Protein AF-A0A7X8R9J8-F1 (afdb_monomer_lite)

Secondary structure (DSSP, 8-state):
---------S---TT-S-GGGEEEEE-SSEEEEEETTT--EEEEETTB-S--TTS----S-SSPEEEEEE--GGG-S-GGGEEEEEEETTTTEEEEEE-EEETTTTEEEEEESS---EEEEE-TTHHHHHGGGS----S---

pLDDT: mean 71.29, std 21.5, range [26.44, 96.62]

Structure (mmCIF, N/CA/C/O backbone):
data_AF-A0A7X8R9J8-F1
#
_entry.id   AF-A0A7X8R9J8-F1
#
loop_
_atom_site.group_PDB
_atom_site.id
_atom_site.type_symbol
_atom_site.label_atom_id
_atom_site.label_alt_id
_atom_site.label_comp_id
_atom_site.label_asym_id
_atom_site.label_entity_id
_atom_site.label_seq_id
_atom_site.pdbx_PDB_ins_code
_atom_site.Cartn_x
_atom_site.Cartn_y
_atom_site.Cartn_z
_atom_site.occupancy
_atom_site.B_iso_or_equiv
_atom_site.auth_seq_id
_atom_site.auth_comp_id
_atom_site.auth_asym_id
_atom_site.auth_atom_id
_atom_site.pdbx_PDB_model_num
ATOM 1 N N . MET A 1 1 ? -37.013 4.119 28.299 1.00 35.84 1 MET A N 1
ATOM 2 C CA . MET A 1 1 ? -35.821 4.980 28.161 1.00 35.84 1 MET A CA 1
ATOM 3 C C . MET A 1 1 ? -35.415 4.900 26.697 1.00 35.84 1 MET A C 1
ATOM 5 O O . MET A 1 1 ? -35.158 3.801 26.227 1.00 35.84 1 MET A O 1
ATOM 9 N N . VAL A 1 2 ? -35.542 5.992 25.944 1.00 26.44 2 VAL A N 1
ATOM 10 C CA . VAL A 1 2 ? -35.329 6.004 24.486 1.00 26.44 2 VAL A CA 1
ATOM 11 C C . VAL A 1 2 ? -33.841 6.253 24.242 1.00 26.44 2 VAL A C 1
ATOM 13 O O . VAL A 1 2 ? -33.336 7.300 24.635 1.00 26.44 2 VAL A O 1
ATOM 16 N N . SER A 1 3 ? -33.130 5.276 23.677 1.00 27.81 3 SER A N 1
ATOM 17 C CA . SER A 1 3 ? -31.721 5.432 23.301 1.00 27.81 3 SER A CA 1
ATOM 18 C C . SER A 1 3 ? -31.655 6.115 21.937 1.00 27.81 3 SER A C 1
ATOM 20 O O . SER A 1 3 ? -32.222 5.622 20.962 1.00 27.81 3 SER A O 1
ATOM 22 N N . ALA A 1 4 ? -31.023 7.285 21.889 1.00 29.28 4 ALA A N 1
ATOM 23 C CA . ALA A 1 4 ? -30.776 8.004 20.652 1.00 29.28 4 ALA A CA 1
ATOM 24 C C . ALA A 1 4 ? -29.620 7.330 19.902 1.00 29.28 4 ALA A C 1
ATOM 26 O O . ALA A 1 4 ? -28.501 7.255 20.407 1.00 29.28 4 ALA A O 1
ATOM 27 N N . ILE A 1 5 ? -29.892 6.853 18.689 1.00 31.31 5 ILE A N 1
ATOM 28 C CA . ILE A 1 5 ? -28.859 6.426 17.746 1.00 31.31 5 ILE A CA 1
ATOM 29 C C . ILE A 1 5 ? -28.270 7.709 17.159 1.00 31.31 5 ILE A C 1
ATOM 31 O O . ILE A 1 5 ? -28.945 8.399 16.400 1.00 31.31 5 ILE A O 1
ATOM 35 N N . ILE A 1 6 ? -27.039 8.056 17.532 1.00 34.75 6 ILE A N 1
ATOM 36 C CA . ILE A 1 6 ? -26.303 9.151 16.892 1.00 34.75 6 ILE A CA 1
ATOM 37 C C . ILE A 1 6 ? -25.713 8.589 15.589 1.00 34.75 6 ILE A C 1
ATOM 39 O O . ILE A 1 6 ? -24.869 7.690 15.657 1.00 34.75 6 ILE A O 1
ATOM 43 N N . PRO A 1 7 ? -26.131 9.059 14.400 1.00 36.94 7 PRO A N 1
ATOM 44 C CA . PRO A 1 7 ? -25.533 8.613 13.157 1.00 36.94 7 PRO A CA 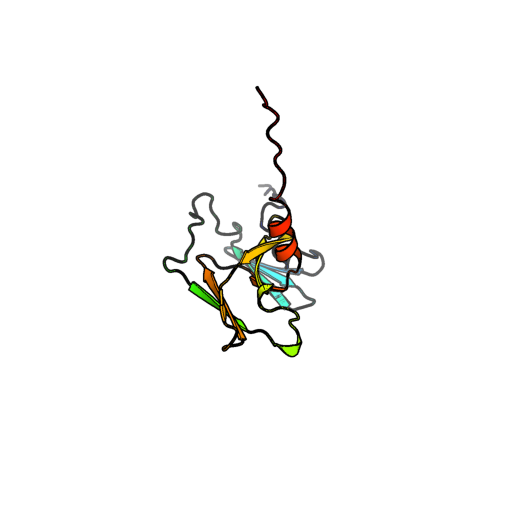1
ATOM 45 C C . PRO A 1 7 ? -24.173 9.291 12.954 1.00 36.94 7 PRO A C 1
ATOM 47 O O . PRO A 1 7 ? -24.074 10.513 12.916 1.00 36.94 7 PRO A O 1
ATOM 50 N N . GLY A 1 8 ? -23.142 8.466 12.767 1.00 47.50 8 GLY A N 1
ATOM 51 C CA . GLY A 1 8 ? -22.014 8.760 11.883 1.00 47.50 8 GLY A CA 1
ATOM 52 C C . GLY A 1 8 ? -21.042 9.866 12.296 1.00 47.50 8 GLY A C 1
ATOM 53 O O . GLY A 1 8 ? -21.038 10.928 11.690 1.00 47.50 8 GLY A O 1
ATOM 54 N N . VAL A 1 9 ? -20.100 9.553 13.190 1.00 41.25 9 VAL A N 1
ATOM 55 C CA . VAL A 1 9 ? -18.768 10.203 13.214 1.00 41.25 9 VAL A CA 1
ATOM 56 C C . VAL A 1 9 ? -17.681 9.156 13.500 1.00 41.25 9 VAL A C 1
ATOM 58 O O . VAL A 1 9 ? -16.817 9.324 14.350 1.00 41.25 9 VAL A O 1
ATOM 61 N N . GLY A 1 10 ? -17.760 8.007 12.827 1.00 39.84 10 GLY A N 1
ATOM 62 C CA . GLY A 1 10 ? -16.663 7.038 12.780 1.00 39.84 10 GLY A CA 1
ATOM 63 C C . GLY A 1 10 ? -15.971 7.116 11.420 1.00 39.84 10 GLY A C 1
ATOM 64 O O . GLY A 1 10 ? -16.648 7.432 10.435 1.00 39.84 10 GLY A O 1
ATOM 65 N N . PRO A 1 11 ? -14.658 6.832 11.317 1.00 37.72 11 PRO A N 1
ATOM 66 C CA . PRO A 1 11 ? -14.010 6.705 10.019 1.00 37.72 11 PRO A CA 1
ATOM 67 C C . PRO A 1 11 ? -14.805 5.705 9.177 1.00 37.72 11 PRO A C 1
ATOM 69 O O . PRO A 1 11 ? -15.114 4.602 9.636 1.00 37.72 11 PRO A O 1
ATOM 72 N N . LYS A 1 12 ? -15.168 6.108 7.955 1.00 44.47 12 LYS A N 1
ATOM 73 C CA . LYS A 1 12 ? -15.756 5.214 6.957 1.00 44.47 12 LYS A CA 1
ATOM 74 C C . LYS A 1 12 ? -14.684 4.197 6.571 1.00 44.47 12 LYS A C 1
ATOM 76 O O . LYS A 1 12 ? -13.977 4.377 5.585 1.00 44.47 12 LYS A O 1
ATOM 81 N N . SER A 1 13 ? -14.504 3.152 7.374 1.00 43.72 13 SER A N 1
ATOM 82 C CA . SER A 1 13 ? -13.721 2.005 6.939 1.00 43.72 13 SER A CA 1
ATOM 83 C C . SER A 1 13 ? -14.411 1.421 5.702 1.00 43.72 13 SER A C 1
ATOM 85 O O . SER A 1 13 ? -15.635 1.473 5.578 1.00 43.72 13 SER A O 1
ATOM 87 N N . TYR A 1 14 ? -13.639 0.884 4.758 1.00 41.66 14 TYR A N 1
ATOM 88 C CA . TYR A 1 14 ? -14.140 0.350 3.479 1.00 41.66 14 TYR A CA 1
ATOM 89 C C . TYR A 1 14 ? -15.256 -0.710 3.620 1.00 41.66 14 TYR A C 1
ATOM 91 O O . TYR A 1 14 ? -15.906 -1.042 2.637 1.00 41.66 14 TYR A O 1
ATOM 99 N N . ALA A 1 15 ? -15.497 -1.221 4.828 1.00 43.34 15 ALA A N 1
ATOM 100 C CA . ALA A 1 15 ? -16.588 -2.129 5.168 1.00 43.34 15 ALA A CA 1
ATOM 101 C C . ALA A 1 15 ? -17.960 -1.431 5.376 1.00 43.34 15 ALA A C 1
ATOM 103 O O . ALA A 1 15 ? -18.921 -2.080 5.768 1.00 43.34 15 ALA A O 1
ATOM 104 N N . TYR A 1 16 ? -18.072 -0.125 5.095 1.00 53.03 16 TYR A N 1
ATOM 105 C CA . TYR A 1 16 ? -19.305 0.677 5.190 1.00 53.03 16 TYR A CA 1
ATOM 106 C C . TYR A 1 16 ? -19.818 1.166 3.822 1.00 53.03 16 TYR A C 1
ATOM 108 O O . TYR A 1 16 ? -20.216 2.322 3.681 1.00 53.03 16 TYR A O 1
ATOM 116 N N . MET A 1 17 ? -19.764 0.339 2.776 1.00 50.75 17 MET A N 1
ATOM 117 C CA . MET A 1 17 ? -20.231 0.766 1.445 1.00 50.75 17 MET A CA 1
ATOM 118 C C . MET A 1 17 ? -21.727 0.493 1.212 1.00 50.75 17 MET A C 1
ATOM 120 O O . MET A 1 17 ? -22.341 1.203 0.421 1.00 50.75 17 MET A O 1
ATOM 124 N N . ASN A 1 18 ? -22.334 -0.480 1.907 1.00 61.00 18 ASN A N 1
ATOM 125 C CA . ASN A 1 18 ? -23.764 -0.775 1.783 1.00 61.00 18 ASN A CA 1
ATOM 126 C C . ASN A 1 18 ? -24.345 -1.407 3.064 1.00 61.00 18 ASN A C 1
ATOM 128 O O . ASN A 1 18 ? -24.077 -2.569 3.362 1.00 61.00 18 ASN A O 1
ATOM 132 N N . GLU A 1 19 ? -25.163 -0.657 3.807 1.00 63.16 19 GLU A N 1
ATOM 133 C CA . GLU A 1 19 ? -25.776 -1.117 5.064 1.00 63.16 19 GLU A CA 1
ATOM 134 C C . GLU A 1 19 ? -26.786 -2.261 4.866 1.00 63.16 19 GLU A C 1
ATOM 136 O O . GLU A 1 19 ? -26.998 -3.057 5.781 1.00 63.16 19 GLU A O 1
ATOM 141 N N . GLU A 1 20 ? -27.363 -2.405 3.669 1.00 68.88 20 GLU A N 1
ATOM 142 C CA . GLU A 1 20 ? -28.363 -3.441 3.374 1.00 68.88 20 GLU A CA 1
ATOM 143 C C . GLU A 1 20 ? -27.755 -4.852 3.283 1.00 68.88 20 GLU A C 1
ATOM 145 O O . GLU A 1 20 ? -28.464 -5.852 3.424 1.00 68.88 20 GLU A O 1
ATOM 150 N N . ASN A 1 21 ? -26.433 -4.958 3.090 1.00 81.44 21 ASN A N 1
ATOM 151 C CA . ASN A 1 21 ? -25.751 -6.237 2.885 1.00 81.44 21 ASN A CA 1
ATOM 152 C C . ASN A 1 21 ? -24.972 -6.762 4.102 1.00 81.44 21 ASN A C 1
ATOM 154 O O . ASN A 1 21 ? -24.169 -7.690 3.991 1.00 81.44 21 ASN A O 1
ATOM 158 N N . ILE A 1 22 ? -25.215 -6.197 5.281 1.00 80.88 22 ILE A N 1
ATOM 159 C CA . ILE A 1 22 ? -24.461 -6.528 6.488 1.00 80.88 22 ILE A CA 1
ATOM 160 C C . ILE A 1 22 ? -25.253 -7.482 7.389 1.00 80.88 22 ILE A C 1
ATOM 162 O O . ILE A 1 22 ? -26.443 -7.295 7.643 1.00 80.88 22 ILE A O 1
ATOM 166 N N . ILE A 1 23 ? -24.584 -8.510 7.915 1.00 85.25 23 ILE A N 1
ATOM 167 C CA . ILE A 1 23 ? -25.048 -9.245 9.096 1.00 85.25 23 ILE A CA 1
ATOM 168 C C . ILE A 1 23 ? -24.486 -8.539 10.321 1.00 85.25 23 ILE A C 1
ATOM 170 O O . ILE A 1 23 ? -23.271 -8.468 10.499 1.00 85.25 23 ILE A O 1
ATOM 174 N N . LYS A 1 24 ? -25.379 -8.041 11.176 1.00 86.94 24 LYS A N 1
ATOM 175 C CA . LYS A 1 24 ? -25.023 -7.471 12.472 1.00 86.94 24 LYS A CA 1
ATOM 176 C 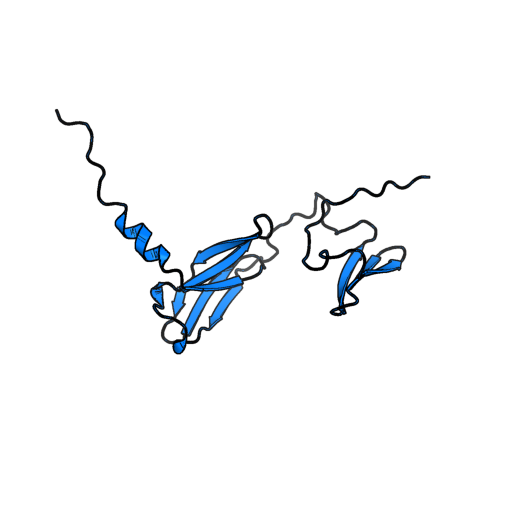C . LYS A 1 24 ? -25.323 -8.475 13.578 1.00 86.94 24 LYS A C 1
ATOM 178 O O . LYS A 1 24 ? -26.439 -8.982 13.661 1.00 86.94 24 LYS A O 1
ATOM 183 N N . GLY A 1 25 ? -24.361 -8.702 14.463 1.00 86.06 25 GLY A N 1
ATOM 184 C CA . GLY A 1 25 ? -24.599 -9.380 15.732 1.00 86.06 25 GLY A CA 1
ATOM 185 C C . GLY A 1 25 ? -23.911 -8.661 16.882 1.00 86.06 25 GLY A C 1
ATOM 186 O O . GLY A 1 25 ? -22.966 -7.900 16.684 1.00 86.06 25 GLY A O 1
ATOM 187 N N . CYS A 1 26 ? -24.408 -8.860 18.098 1.00 85.75 26 CYS A N 1
ATOM 188 C CA . CYS A 1 26 ? -23.833 -8.245 19.286 1.00 85.75 26 CYS A CA 1
ATOM 189 C C . CYS A 1 26 ? -23.962 -9.137 20.522 1.00 85.75 26 CYS A C 1
ATOM 191 O O . CYS A 1 26 ? -24.803 -10.034 20.589 1.00 85.75 26 CYS A O 1
ATOM 193 N N . ASN A 1 27 ? -23.118 -8.860 21.510 1.00 82.31 27 ASN A N 1
ATOM 194 C CA . ASN A 1 27 ? -23.370 -9.176 22.910 1.00 82.31 27 ASN A CA 1
ATOM 195 C C . ASN A 1 27 ? -23.349 -7.861 23.715 1.00 82.31 27 ASN A C 1
ATOM 197 O O . ASN A 1 27 ? -23.162 -6.789 23.146 1.00 82.31 27 ASN A O 1
ATOM 201 N N . GLY A 1 28 ? -23.526 -7.920 25.036 1.00 80.25 28 GLY A N 1
ATOM 202 C CA . GLY A 1 28 ? -23.527 -6.720 25.888 1.00 80.25 28 GLY A CA 1
ATOM 203 C C . GLY A 1 28 ? -22.220 -5.906 25.907 1.00 80.25 28 GLY A C 1
ATOM 204 O O . GLY A 1 28 ? -22.170 -4.892 26.590 1.00 80.25 28 GLY A O 1
ATOM 205 N N . PHE A 1 29 ? -21.176 -6.333 25.190 1.00 71.31 29 PHE A N 1
ATOM 206 C CA . PHE A 1 29 ? -19.848 -5.717 25.181 1.00 71.31 29 PHE A CA 1
ATOM 207 C C . PHE A 1 29 ? -19.348 -5.375 23.774 1.00 71.31 29 PHE A C 1
ATOM 209 O O . PHE A 1 29 ? -18.705 -4.343 23.588 1.00 71.31 29 PHE A O 1
ATOM 216 N N . ILE A 1 30 ? -19.639 -6.211 22.776 1.00 79.62 30 ILE A N 1
ATOM 217 C CA . ILE A 1 30 ? -19.158 -6.066 21.400 1.00 79.62 30 ILE A CA 1
ATOM 218 C C . ILE A 1 30 ? -20.293 -6.150 20.388 1.00 79.62 30 ILE A C 1
ATOM 220 O O . ILE A 1 30 ? -21.261 -6.886 20.572 1.00 79.62 30 ILE A O 1
ATOM 224 N N . GLU A 1 31 ? -20.126 -5.448 19.275 1.00 86.19 31 GLU A N 1
ATOM 225 C CA . GLU A 1 31 ? -20.860 -5.698 18.046 1.00 86.19 31 GLU A CA 1
ATOM 226 C C . GLU A 1 31 ? -19.906 -6.096 16.920 1.00 86.19 31 GLU A C 1
ATOM 228 O O . GLU A 1 31 ? -18.788 -5.586 16.803 1.00 86.19 31 GLU A O 1
ATOM 233 N N . TYR A 1 32 ? -20.362 -7.033 16.097 1.00 85.38 32 TYR A N 1
ATOM 234 C CA . TYR A 1 32 ? -19.689 -7.456 14.886 1.00 85.38 32 TYR A CA 1
ATOM 235 C C . TYR A 1 32 ? -20.590 -7.221 13.675 1.00 85.38 32 TYR A C 1
ATOM 237 O O . TYR A 1 32 ? -21.814 -7.362 13.740 1.00 85.38 32 TYR A O 1
ATOM 245 N N . LEU A 1 33 ? -19.960 -6.844 12.570 1.00 82.88 33 LEU A N 1
ATOM 246 C CA . LEU A 1 33 ? -20.585 -6.592 11.277 1.00 82.88 33 LEU A CA 1
ATOM 247 C C . LEU A 1 33 ? -19.866 -7.472 10.260 1.00 82.88 33 LEU A C 1
ATOM 249 O O . LEU A 1 33 ? -18.640 -7.457 10.245 1.00 82.88 33 LEU A O 1
ATOM 253 N N . VAL A 1 34 ? -20.594 -8.228 9.442 1.00 84.00 34 VAL A N 1
ATOM 254 C CA . VAL A 1 34 ? -20.026 -9.070 8.376 1.00 84.00 34 VAL A CA 1
ATOM 255 C C . VAL A 1 34 ? -20.704 -8.726 7.055 1.00 84.00 34 VAL A C 1
ATOM 257 O O . VAL A 1 34 ? -21.931 -8.784 6.973 1.00 84.00 34 VAL A O 1
ATOM 260 N N . ASP A 1 35 ? -19.927 -8.383 6.032 1.00 78.38 35 ASP A N 1
ATOM 261 C CA . ASP A 1 35 ? -20.420 -8.217 4.665 1.00 78.38 35 ASP A CA 1
ATOM 262 C C . ASP A 1 35 ? -20.706 -9.592 4.052 1.00 78.38 35 ASP A C 1
ATOM 264 O O . ASP A 1 35 ? -19.845 -10.474 4.021 1.00 78.38 35 ASP A O 1
ATOM 268 N N . LYS A 1 36 ? -21.939 -9.798 3.579 1.00 80.62 36 LYS A N 1
ATOM 269 C CA . LYS A 1 36 ? -22.361 -11.078 2.994 1.00 80.62 36 LYS A CA 1
ATOM 270 C C . LYS A 1 36 ? -21.701 -11.372 1.644 1.00 80.62 36 LYS A C 1
ATOM 272 O O . LYS A 1 36 ? -21.668 -12.535 1.253 1.00 80.62 36 LYS A O 1
ATOM 277 N N . ASN A 1 37 ? -21.222 -10.357 0.923 1.00 79.44 37 ASN A N 1
ATOM 278 C CA . ASN A 1 37 ? -20.668 -10.521 -0.423 1.00 79.44 37 ASN A CA 1
ATOM 279 C C . ASN A 1 37 ? -19.240 -11.055 -0.396 1.00 79.44 37 ASN A C 1
ATOM 281 O O . ASN A 1 37 ? -18.888 -11.892 -1.224 1.00 79.44 37 ASN A O 1
ATOM 285 N N . ASP A 1 38 ? -18.413 -10.553 0.519 1.00 76.69 38 ASP A N 1
ATOM 286 C CA . ASP A 1 38 ? -16.979 -10.852 0.537 1.00 76.69 38 ASP A CA 1
ATOM 287 C C . ASP A 1 38 ? -16.465 -11.384 1.883 1.00 76.69 38 ASP A C 1
ATOM 289 O O . ASP A 1 38 ? -15.291 -11.738 1.998 1.00 76.69 38 ASP A O 1
ATOM 293 N N . GLY A 1 39 ? -17.330 -11.481 2.898 1.00 75.31 39 GLY A N 1
ATOM 294 C CA . GLY A 1 39 ? -16.987 -12.013 4.215 1.00 75.31 39 GLY A CA 1
ATOM 295 C C . GLY A 1 39 ? -16.107 -11.089 5.057 1.00 75.31 39 GLY A C 1
ATOM 296 O O . GLY A 1 39 ? -15.633 -11.505 6.119 1.00 75.31 39 GLY A O 1
ATOM 297 N N . ARG A 1 40 ? -15.865 -9.843 4.627 1.00 72.50 40 ARG A N 1
ATOM 298 C CA . ARG A 1 40 ? -15.139 -8.865 5.444 1.00 72.50 40 ARG A CA 1
ATOM 299 C C . ARG A 1 40 ? -15.936 -8.536 6.691 1.00 72.50 40 ARG A C 1
ATOM 301 O O . ARG A 1 40 ? -17.158 -8.420 6.648 1.00 72.50 40 ARG A O 1
ATOM 308 N N . PHE A 1 41 ? -15.234 -8.343 7.802 1.00 78.69 41 PHE A N 1
ATOM 309 C CA . PHE A 1 41 ? -15.878 -8.079 9.077 1.00 78.69 41 PHE A CA 1
ATOM 310 C C . PHE A 1 41 ? -15.260 -6.910 9.840 1.00 78.69 41 PHE A C 1
ATOM 312 O O . PHE A 1 41 ? -14.088 -6.571 9.682 1.00 78.69 41 PHE A O 1
ATOM 319 N N . ILE A 1 42 ? -16.077 -6.312 10.702 1.00 73.62 42 ILE A N 1
ATOM 320 C CA . ILE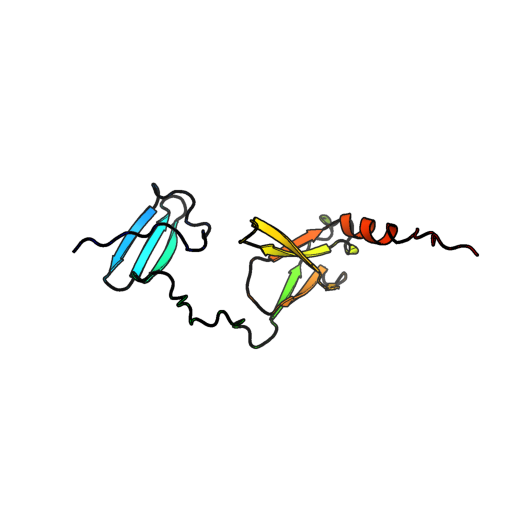 A 1 42 ? -15.688 -5.321 11.703 1.00 73.62 42 ILE A CA 1
ATOM 321 C C . ILE A 1 42 ? -16.094 -5.873 13.063 1.00 73.62 42 ILE A C 1
ATOM 323 O O . ILE A 1 42 ? -17.194 -6.398 13.204 1.00 73.62 42 ILE A O 1
ATOM 327 N N . ILE A 1 43 ? -15.241 -5.706 14.070 1.00 79.31 43 ILE A N 1
ATOM 328 C CA . ILE A 1 43 ? -15.599 -5.900 15.477 1.00 79.31 43 ILE A CA 1
ATOM 329 C C . ILE A 1 43 ? -15.322 -4.580 16.190 1.00 79.31 43 ILE A C 1
ATOM 331 O O . ILE A 1 43 ? -14.233 -4.022 16.058 1.00 79.31 43 ILE A O 1
ATOM 335 N N . ARG A 1 44 ? -16.301 -4.071 16.935 1.00 70.75 44 ARG A N 1
ATOM 336 C CA . ARG A 1 44 ? -16.147 -2.899 17.807 1.00 70.75 44 ARG A CA 1
ATOM 337 C C . ARG A 1 44 ? -16.891 -3.122 19.118 1.00 70.75 44 ARG A C 1
ATOM 339 O O . ARG A 1 44 ? -17.675 -4.064 19.223 1.00 70.75 44 ARG A O 1
ATOM 346 N N . THR A 1 45 ? -16.636 -2.307 20.136 1.00 76.50 45 THR A N 1
ATOM 347 C CA . THR A 1 45 ? -17.435 -2.399 21.363 1.00 76.50 45 THR A CA 1
ATOM 348 C C . THR A 1 45 ? -18.830 -1.824 21.101 1.00 76.50 45 THR A C 1
ATOM 350 O O . THR A 1 45 ? -19.016 -1.032 20.176 1.00 76.50 45 THR A O 1
ATOM 353 N N . VAL A 1 46 ? -19.835 -2.212 21.893 1.00 70.75 46 VAL A N 1
ATOM 354 C CA . VAL A 1 46 ? -21.176 -1.585 21.818 1.00 70.75 46 VAL A CA 1
ATOM 355 C C . VAL A 1 46 ? -21.132 -0.087 22.139 1.00 70.75 46 VAL A C 1
ATOM 357 O O . VAL A 1 46 ? -21.986 0.670 21.693 1.00 70.75 46 VAL A O 1
ATOM 360 N N . GLU A 1 47 ? -20.100 0.343 22.866 1.00 65.94 47 GLU A N 1
ATOM 361 C CA . GLU A 1 47 ? -19.787 1.747 23.143 1.00 65.94 47 GLU A CA 1
ATOM 362 C C . GLU A 1 47 ? -19.071 2.449 21.968 1.00 65.94 47 GLU A C 1
ATOM 364 O O . GLU A 1 47 ? -18.809 3.646 22.039 1.00 65.94 47 GLU A O 1
ATOM 369 N N . GLY A 1 48 ? -18.772 1.732 20.877 1.00 59.50 48 GLY A N 1
ATOM 370 C CA . GLY A 1 48 ? -18.129 2.254 19.674 1.00 59.50 48 GLY A CA 1
ATOM 371 C C . GLY A 1 48 ? -16.674 1.808 19.498 1.00 59.50 48 GLY A C 1
ATOM 372 O O . GLY A 1 48 ? -16.284 0.684 19.805 1.00 59.50 48 GLY A O 1
ATOM 373 N N . ILE A 1 49 ? -15.857 2.673 18.899 1.00 55.31 49 ILE A N 1
ATOM 374 C CA . ILE A 1 49 ? -14.406 2.464 18.812 1.00 55.31 49 ILE A CA 1
ATOM 375 C C . ILE A 1 49 ? -13.835 2.933 20.157 1.00 55.31 49 ILE A C 1
ATOM 377 O O . ILE A 1 49 ? -14.195 4.029 20.581 1.00 55.31 49 ILE A O 1
ATOM 381 N N . PRO A 1 50 ? -12.922 2.202 20.821 1.00 49.25 50 PRO A N 1
ATOM 382 C CA . PRO A 1 50 ? -12.269 2.676 22.043 1.00 49.25 50 PRO A CA 1
ATOM 383 C C . PRO A 1 50 ? -11.326 3.873 21.816 1.00 49.25 50 PRO A C 1
ATOM 385 O O . PRO A 1 50 ? -10.487 4.143 22.667 1.00 49.25 50 PRO A O 1
ATOM 388 N N . GLN A 1 51 ? -11.479 4.629 20.725 1.00 54.44 51 GLN A N 1
ATOM 389 C CA . GLN A 1 51 ? -10.925 5.971 20.616 1.00 54.44 51 GLN A CA 1
ATOM 390 C C . GLN A 1 51 ? -11.754 6.894 21.511 1.00 54.44 51 GLN A C 1
ATOM 392 O O . GLN A 1 51 ? -12.587 7.670 21.055 1.00 54.44 51 GLN A O 1
ATOM 397 N N . LYS A 1 52 ? -11.552 6.762 22.824 1.00 51.34 52 LYS A N 1
ATOM 398 C CA . LYS A 1 52 ? -11.923 7.803 23.779 1.00 51.34 52 LYS A CA 1
ATOM 399 C C . LYS A 1 52 ? -11.199 9.083 23.359 1.00 51.34 52 LYS A C 1
ATOM 401 O O . LYS A 1 52 ? -10.074 9.006 22.881 1.00 51.34 52 LYS A O 1
ATOM 406 N N . ASP A 1 53 ? -11.756 10.252 23.652 1.00 50.28 53 ASP A N 1
ATOM 407 C CA . ASP A 1 53 ? -11.072 11.545 23.445 1.00 50.28 53 ASP A CA 1
ATOM 408 C C . ASP A 1 53 ? -9.730 11.666 24.217 1.00 50.28 53 ASP A C 1
ATOM 410 O O . ASP A 1 53 ? -8.985 12.629 24.052 1.00 50.28 53 ASP A O 1
ATOM 414 N N . GLN A 1 54 ? -9.419 10.682 25.074 1.00 44.81 54 GLN A N 1
ATOM 415 C CA . GLN A 1 54 ? -8.169 10.521 25.826 1.00 44.81 54 GLN A CA 1
ATOM 416 C C . GLN A 1 54 ? -7.241 9.424 25.283 1.00 44.81 54 GLN A C 1
ATOM 418 O O . GLN A 1 54 ? -6.141 9.254 25.807 1.00 44.81 54 GLN A O 1
ATOM 423 N N . ASP A 1 55 ? -7.676 8.656 24.284 1.00 47.16 55 ASP A N 1
ATOM 424 C CA . ASP A 1 55 ? -6.805 7.736 23.565 1.00 47.16 55 ASP A CA 1
ATOM 425 C C . ASP A 1 55 ? -5.824 8.624 22.798 1.00 47.16 55 ASP A C 1
ATOM 427 O O . ASP A 1 55 ? -6.205 9.404 21.926 1.00 47.16 55 ASP A O 1
ATOM 431 N N . ASP A 1 56 ? -4.556 8.607 23.195 1.00 48.91 56 ASP A N 1
ATOM 432 C CA . ASP A 1 56 ? -3.623 9.705 22.943 1.00 48.91 56 ASP A CA 1
ATOM 433 C C . ASP A 1 56 ? -3.210 9.852 21.472 1.00 48.91 56 ASP A C 1
ATOM 435 O O . ASP A 1 56 ? -2.378 10.703 21.155 1.00 48.91 56 ASP A O 1
ATOM 439 N N . ASN A 1 57 ? -3.778 9.022 20.583 1.00 50.12 57 ASN A N 1
ATOM 440 C CA . ASN A 1 57 ? -3.483 8.882 19.156 1.00 50.12 57 ASN A CA 1
ATOM 441 C C . ASN A 1 57 ? -1.982 9.013 18.855 1.00 50.12 57 ASN A C 1
ATOM 443 O O . ASN A 1 57 ? -1.563 9.429 17.770 1.00 50.12 57 ASN A O 1
ATOM 447 N N . LYS A 1 58 ? -1.146 8.697 19.852 1.00 48.91 58 LYS A N 1
ATOM 448 C CA . LYS A 1 58 ? 0.291 8.811 19.749 1.00 48.91 58 LYS A CA 1
ATOM 449 C C . LYS A 1 58 ? 0.695 7.758 18.753 1.00 48.91 58 LYS A C 1
ATOM 451 O O . LYS A 1 58 ? 0.205 6.629 18.793 1.00 48.91 58 LYS A O 1
ATOM 456 N N . LYS A 1 59 ? 1.612 8.127 17.865 1.00 45.25 59 LYS A N 1
ATOM 457 C CA . LYS A 1 59 ? 2.327 7.179 17.013 1.00 45.25 59 LYS A CA 1
ATOM 458 C C . LYS A 1 59 ? 2.778 6.008 17.882 1.00 45.25 59 LYS A C 1
ATOM 460 O O . LYS A 1 59 ? 3.729 6.145 18.641 1.00 45.25 59 LYS A O 1
ATOM 465 N N . LYS A 1 60 ? 2.105 4.858 17.778 1.00 51.53 60 LYS A N 1
ATOM 466 C CA . LYS A 1 60 ? 2.440 3.648 18.551 1.00 51.53 60 LYS A CA 1
ATOM 467 C C . LYS A 1 60 ? 3.693 2.939 18.027 1.00 51.53 60 LYS A C 1
ATOM 469 O O . LYS A 1 60 ? 3.938 1.783 18.349 1.00 51.53 60 LYS A O 1
ATOM 474 N N . LEU A 1 61 ? 4.496 3.629 17.222 1.00 55.38 61 LEU A N 1
ATOM 475 C CA . LEU A 1 61 ? 5.798 3.169 16.783 1.00 55.38 61 LEU A CA 1
ATOM 476 C C . LEU A 1 61 ? 6.849 4.007 17.500 1.00 55.38 61 LEU A C 1
ATOM 478 O O . LEU A 1 61 ? 7.243 5.077 17.045 1.00 55.38 61 LEU A O 1
ATOM 482 N N . ASN A 1 62 ? 7.280 3.494 18.651 1.00 56.72 62 ASN A N 1
ATOM 483 C CA . ASN A 1 62 ? 8.369 4.062 19.452 1.00 56.72 62 ASN A CA 1
ATOM 484 C C . ASN A 1 62 ? 9.722 3.977 18.714 1.00 56.72 62 ASN A C 1
ATOM 486 O O . ASN A 1 62 ? 10.702 4.588 19.128 1.00 56.72 62 ASN A O 1
ATOM 490 N N . SER A 1 63 ? 9.765 3.215 17.620 1.00 59.22 63 SER A N 1
ATOM 491 C CA . SER A 1 63 ? 10.903 3.014 16.735 1.00 59.22 63 SER A CA 1
ATOM 492 C C . SER A 1 63 ? 10.475 3.228 15.287 1.00 59.22 63 SER A C 1
ATOM 494 O O . SER A 1 63 ? 9.376 2.835 14.892 1.00 59.22 63 SER A O 1
ATOM 496 N N . SER A 1 64 ? 11.351 3.825 14.481 1.00 76.81 64 SER A N 1
ATOM 497 C CA . SER A 1 64 ? 11.110 3.932 13.046 1.00 76.81 64 SER A CA 1
ATOM 498 C C . SER A 1 64 ? 11.084 2.536 12.414 1.00 76.81 64 SER A C 1
ATOM 500 O O . SER A 1 64 ? 11.994 1.745 12.650 1.00 76.81 64 SER A O 1
ATOM 502 N N . ILE A 1 65 ? 10.038 2.235 11.644 1.00 87.25 65 ILE A N 1
ATOM 503 C CA . ILE A 1 65 ? 9.946 1.017 10.832 1.00 87.25 65 ILE A CA 1
ATOM 504 C C . ILE A 1 65 ? 10.483 1.339 9.442 1.00 87.25 65 ILE A C 1
ATOM 506 O O . ILE A 1 65 ? 10.129 2.369 8.874 1.00 87.25 65 ILE A O 1
ATOM 510 N N . GLU A 1 66 ? 11.312 0.462 8.888 1.00 92.19 66 GLU A N 1
ATOM 511 C CA . GLU A 1 66 ? 11.727 0.541 7.490 1.00 92.19 66 GLU A CA 1
ATOM 512 C C . GLU A 1 66 ? 10.715 -0.197 6.606 1.00 92.19 66 GLU A C 1
ATOM 514 O O . GLU A 1 66 ? 10.401 -1.364 6.843 1.00 92.19 66 GLU A O 1
ATOM 519 N N . LEU A 1 67 ? 10.185 0.500 5.603 1.00 92.88 67 LEU A N 1
ATOM 520 C CA . LEU A 1 67 ? 9.401 -0.081 4.520 1.00 92.88 67 LEU A CA 1
ATOM 521 C C . LEU A 1 67 ? 10.288 -0.160 3.282 1.00 92.88 67 LEU A C 1
ATOM 523 O O . LEU A 1 67 ? 10.835 0.862 2.876 1.00 92.88 67 LEU A O 1
ATOM 527 N N . ALA A 1 68 ? 10.373 -1.342 2.675 1.00 95.88 68 ALA A N 1
ATOM 528 C CA . ALA A 1 68 ? 11.008 -1.566 1.382 1.00 95.88 68 ALA A CA 1
ATOM 529 C C . ALA A 1 68 ? 9.964 -2.122 0.405 1.00 95.88 68 ALA A C 1
ATOM 531 O O . ALA A 1 68 ? 9.353 -3.161 0.672 1.00 95.88 68 ALA A O 1
ATOM 532 N N . LEU A 1 69 ? 9.729 -1.417 -0.702 1.00 94.12 69 LEU A N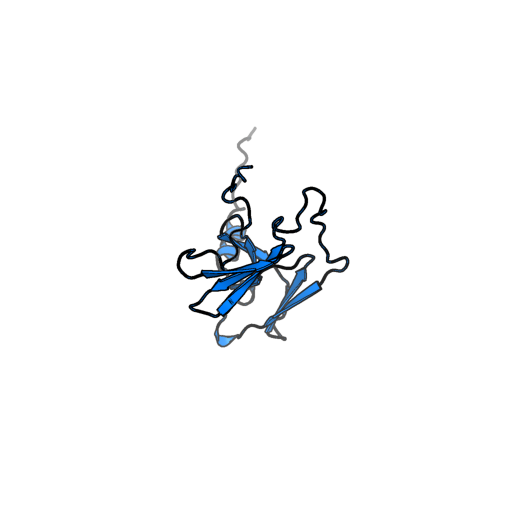 1
ATOM 533 C CA . LEU A 1 69 ? 8.832 -1.853 -1.772 1.00 94.12 69 LEU A CA 1
ATOM 534 C C . LEU A 1 69 ? 9.648 -2.176 -3.017 1.00 94.12 69 LEU A C 1
ATOM 536 O O . LEU A 1 69 ? 10.320 -1.299 -3.555 1.00 94.12 69 LEU A O 1
ATOM 540 N N . LYS A 1 70 ? 9.564 -3.424 -3.477 1.00 96.44 70 LYS A N 1
ATOM 541 C CA . LYS A 1 70 ? 10.196 -3.859 -4.724 1.00 96.44 70 LYS A CA 1
ATOM 542 C C . LYS A 1 70 ? 9.404 -3.398 -5.941 1.00 96.44 70 LYS A C 1
ATOM 544 O O . LYS A 1 70 ? 8.177 -3.311 -5.873 1.00 96.44 70 LYS A O 1
ATOM 549 N N . TYR A 1 71 ? 10.103 -3.166 -7.043 1.00 94.00 71 TYR A N 1
ATOM 550 C CA . TYR A 1 71 ? 9.509 -2.883 -8.346 1.00 94.00 71 TYR A CA 1
ATOM 551 C C . TYR A 1 71 ? 10.094 -3.781 -9.431 1.00 94.00 71 TYR A C 1
ATOM 553 O O . TYR A 1 71 ? 11.183 -4.331 -9.289 1.00 94.00 71 TYR A O 1
ATOM 561 N N . ASP A 1 72 ? 9.331 -3.941 -10.507 1.00 93.75 72 ASP A N 1
ATOM 562 C CA . ASP A 1 72 ? 9.782 -4.613 -11.718 1.00 93.75 72 ASP A CA 1
ATOM 563 C C . ASP A 1 72 ? 10.325 -3.558 -12.687 1.00 93.75 72 ASP A C 1
ATOM 565 O O . ASP A 1 72 ? 9.588 -2.664 -13.111 1.00 93.75 72 ASP A O 1
ATOM 569 N N . GLU A 1 73 ? 11.608 -3.656 -13.033 1.00 91.88 73 GLU A N 1
ATOM 570 C CA . GLU A 1 73 ? 12.272 -2.728 -13.954 1.00 91.88 73 GLU A CA 1
ATOM 571 C C . GLU A 1 73 ? 11.599 -2.683 -15.331 1.00 91.88 73 GLU A C 1
ATOM 573 O O . GLU A 1 73 ? 11.603 -1.641 -15.977 1.00 91.88 73 GLU A O 1
ATOM 578 N N . ALA A 1 74 ? 10.946 -3.770 -15.761 1.00 93.12 74 ALA A N 1
ATOM 579 C CA . ALA A 1 74 ? 10.236 -3.808 -17.037 1.00 93.12 74 ALA A CA 1
ATOM 580 C C . ALA A 1 74 ? 8.990 -2.904 -17.058 1.00 93.12 74 ALA A C 1
ATOM 582 O O . ALA A 1 74 ? 8.428 -2.646 -18.124 1.00 93.12 74 ALA A O 1
ATOM 583 N N . THR A 1 75 ? 8.537 -2.445 -15.888 1.00 90.38 75 THR A N 1
ATOM 584 C CA . THR A 1 75 ? 7.319 -1.641 -15.718 1.00 90.38 75 THR A CA 1
ATOM 585 C C . THR A 1 75 ? 7.586 -0.176 -15.380 1.00 90.38 75 THR A C 1
ATOM 587 O O . THR A 1 75 ? 6.637 0.602 -15.325 1.00 90.38 75 THR A O 1
ATOM 590 N N . VAL A 1 76 ? 8.852 0.200 -15.171 1.00 92.00 76 VAL A N 1
ATOM 591 C CA . VAL A 1 76 ? 9.273 1.545 -14.755 1.00 92.00 76 VAL A CA 1
ATOM 592 C C . VAL A 1 76 ? 10.016 2.219 -15.903 1.00 92.00 76 VAL A C 1
ATOM 594 O O . VAL A 1 76 ? 10.969 1.654 -16.434 1.00 92.00 76 VAL A O 1
ATOM 597 N N . GLN A 1 77 ? 9.602 3.427 -16.291 1.00 92.38 77 GLN A N 1
ATOM 598 C CA . GLN A 1 77 ? 10.256 4.151 -17.390 1.00 92.38 77 GLN A CA 1
ATOM 599 C C . GLN A 1 77 ? 11.489 4.920 -16.904 1.00 92.38 77 GLN A C 1
ATOM 601 O O . GLN A 1 77 ? 12.524 4.934 -17.570 1.00 92.38 77 GLN A O 1
ATOM 606 N N . ASN A 1 78 ? 11.390 5.544 -15.732 1.00 91.69 78 ASN A N 1
ATOM 607 C CA . ASN A 1 78 ? 12.454 6.281 -15.076 1.00 91.69 78 ASN A CA 1
ATOM 608 C C . ASN A 1 78 ? 12.465 5.991 -13.567 1.00 91.69 78 ASN A C 1
ATOM 610 O O . ASN A 1 78 ? 11.626 6.475 -12.806 1.00 91.69 78 ASN A O 1
ATOM 614 N N . GLU A 1 79 ? 13.475 5.246 -13.115 1.00 92.19 79 GLU A N 1
ATOM 615 C CA . GLU A 1 79 ? 13.651 4.889 -11.702 1.00 92.19 79 GLU A CA 1
ATOM 616 C C . GLU A 1 79 ? 13.805 6.118 -10.784 1.00 92.19 79 GLU A C 1
ATOM 618 O O . GLU A 1 79 ? 13.451 6.041 -9.610 1.00 92.19 79 GLU A O 1
ATOM 623 N N . ASP A 1 80 ? 14.256 7.271 -11.297 1.00 91.19 80 ASP A N 1
ATOM 624 C CA . ASP A 1 80 ? 14.377 8.514 -10.514 1.00 91.19 80 ASP A CA 1
ATOM 625 C C . ASP A 1 80 ? 13.010 9.161 -10.203 1.00 91.19 80 ASP A C 1
ATOM 627 O O . ASP A 1 80 ? 12.863 9.936 -9.248 1.00 91.19 80 ASP A O 1
ATOM 631 N N . ASN A 1 81 ? 11.974 8.777 -10.953 1.00 92.69 81 ASN A N 1
ATOM 632 C CA . ASN A 1 81 ? 10.607 9.248 -10.757 1.00 92.69 81 ASN A CA 1
ATOM 633 C C . ASN A 1 81 ? 9.815 8.394 -9.760 1.00 92.69 81 ASN A C 1
ATOM 635 O O . ASN A 1 81 ? 8.720 8.792 -9.354 1.00 92.69 81 ASN A O 1
ATOM 639 N N . LEU A 1 82 ? 10.378 7.283 -9.276 1.00 94.75 82 LEU A N 1
ATOM 640 C CA . LEU A 1 82 ? 9.746 6.460 -8.251 1.00 94.75 82 LEU A CA 1
ATOM 641 C C . LEU A 1 82 ? 9.688 7.173 -6.894 1.00 94.75 82 LEU A C 1
ATOM 643 O O . LEU A 1 82 ? 10.619 7.855 -6.455 1.00 94.75 82 LEU A O 1
ATOM 647 N N . ALA A 1 83 ? 8.565 7.013 -6.202 1.00 94.62 83 ALA A N 1
ATOM 648 C CA . ALA A 1 83 ? 8.420 7.389 -4.805 1.00 94.62 83 ALA A CA 1
ATOM 649 C C . ALA A 1 83 ? 7.314 6.600 -4.115 1.00 94.62 83 ALA A C 1
ATOM 651 O O . ALA A 1 83 ? 6.353 6.137 -4.731 1.00 94.62 83 ALA A O 1
ATOM 652 N N . ILE A 1 84 ? 7.439 6.496 -2.796 1.00 93.44 84 ILE A N 1
ATOM 653 C CA . ILE A 1 84 ? 6.407 5.955 -1.929 1.00 93.44 84 ILE A CA 1
ATOM 654 C C . ILE A 1 84 ? 5.392 7.060 -1.631 1.00 93.44 84 ILE A C 1
ATOM 656 O O . ILE A 1 84 ? 5.739 8.199 -1.306 1.00 93.44 84 ILE A O 1
ATOM 660 N N . TYR A 1 85 ? 4.118 6.701 -1.730 1.00 92.81 85 TYR A N 1
ATOM 661 C CA . TYR A 1 85 ? 2.977 7.532 -1.371 1.00 92.81 85 TYR A CA 1
ATOM 662 C C . TYR A 1 85 ? 2.212 6.850 -0.245 1.00 92.81 85 TYR A C 1
ATOM 664 O O . TYR A 1 85 ? 2.159 5.620 -0.173 1.00 92.81 85 TYR A O 1
ATOM 672 N N . TYR A 1 86 ? 1.576 7.642 0.615 1.00 90.00 86 TYR A N 1
ATOM 673 C CA . TYR A 1 86 ? 0.597 7.128 1.568 1.00 90.00 86 TYR A CA 1
ATOM 674 C C . TYR A 1 86 ? -0.813 7.542 1.171 1.00 90.00 86 TYR A C 1
ATOM 676 O O . TYR A 1 86 ? -1.023 8.614 0.598 1.00 90.00 86 TYR A O 1
ATOM 684 N N . TYR A 1 87 ? -1.792 6.696 1.475 1.00 85.19 87 TYR A N 1
ATOM 685 C CA . TYR A 1 87 ? -3.188 7.034 1.241 1.00 85.19 87 TYR A CA 1
ATOM 686 C C . TYR A 1 87 ? -3.728 7.864 2.404 1.00 85.19 87 TYR A C 1
ATOM 688 O O . TYR A 1 87 ? -3.821 7.389 3.537 1.00 85.19 87 TYR A O 1
ATOM 696 N N . ASN A 1 88 ? -4.107 9.108 2.126 1.00 81.38 88 ASN A N 1
ATOM 697 C CA . ASN A 1 88 ? -4.789 9.955 3.086 1.00 81.38 88 ASN A CA 1
ATOM 698 C C . ASN A 1 88 ? -6.301 9.688 3.017 1.00 81.38 88 ASN A C 1
ATOM 700 O O . ASN A 1 88 ? -6.971 10.128 2.082 1.00 81.38 88 ASN A O 1
ATOM 704 N N . GLU A 1 89 ? -6.836 8.980 4.015 1.00 81.25 89 GLU A N 1
ATOM 705 C CA . GLU A 1 89 ? -8.260 8.609 4.079 1.00 81.25 89 GLU A CA 1
ATOM 706 C C . GLU A 1 89 ? -9.194 9.802 4.333 1.00 81.25 89 GLU A C 1
ATOM 708 O O . GLU A 1 89 ? -10.352 9.768 3.929 1.00 81.25 89 GLU A O 1
ATOM 713 N N . GLN A 1 90 ? -8.700 10.887 4.936 1.00 78.50 90 GLN A N 1
ATOM 714 C CA . GLN A 1 90 ? -9.492 12.105 5.131 1.00 78.50 90 GLN A CA 1
ATOM 715 C C . GLN A 1 90 ? -9.798 12.793 3.793 1.00 78.50 90 GLN A C 1
ATOM 717 O O . GLN A 1 90 ? -10.901 13.300 3.593 1.00 78.50 90 GLN A O 1
ATOM 722 N N . PHE A 1 91 ? -8.833 12.802 2.870 1.00 76.75 91 PHE A N 1
ATOM 723 C CA . PHE A 1 91 ? -8.972 13.451 1.563 1.00 76.75 91 PHE A CA 1
ATOM 724 C C . PHE A 1 91 ? -9.213 12.475 0.406 1.00 76.75 91 PHE A C 1
ATOM 726 O O . PHE A 1 91 ? -9.406 12.926 -0.721 1.00 76.75 91 PHE A O 1
ATOM 733 N N . ASN A 1 92 ? -9.203 11.164 0.671 1.00 80.00 92 ASN A N 1
ATOM 734 C CA . ASN A 1 92 ? -9.277 10.085 -0.318 1.00 80.00 92 ASN A CA 1
ATOM 735 C C . ASN A 1 92 ? -8.240 10.220 -1.448 1.00 80.00 92 ASN A C 1
ATOM 737 O O . ASN A 1 92 ? -8.555 10.028 -2.623 1.00 80.00 92 ASN A O 1
ATOM 741 N N . LYS A 1 93 ? -7.000 10.586 -1.104 1.00 83.31 93 LYS A N 1
ATOM 742 C CA . LYS A 1 93 ? -5.930 10.875 -2.074 1.00 83.31 93 LYS A CA 1
ATOM 743 C C . LYS A 1 93 ? -4.599 10.270 -1.653 1.00 83.31 93 LYS A C 1
ATOM 745 O O . LYS A 1 93 ? -4.270 10.251 -0.468 1.00 83.31 93 LYS A O 1
ATOM 750 N N . TRP A 1 94 ? -3.812 9.851 -2.639 1.00 88.19 94 TRP A N 1
ATOM 751 C CA . TRP A 1 94 ? -2.401 9.528 -2.450 1.00 88.19 94 TRP A CA 1
ATOM 752 C C . TRP A 1 94 ? -1.600 10.809 -2.225 1.00 88.19 94 TRP A C 1
ATOM 754 O O . TRP A 1 94 ? -1.781 11.795 -2.939 1.00 88.19 94 TRP A O 1
ATOM 764 N N . GLN A 1 95 ? -0.734 10.800 -1.219 1.00 87.75 95 GLN A N 1
ATOM 765 C CA . GLN A 1 95 ? 0.147 11.911 -0.885 1.00 87.75 95 GLN A CA 1
ATOM 766 C C . GLN A 1 95 ? 1.599 11.448 -0.897 1.00 87.75 95 GLN A C 1
ATOM 768 O O . GLN A 1 95 ? 1.927 10.389 -0.360 1.00 87.75 95 GLN A O 1
ATOM 773 N N . TYR A 1 96 ? 2.448 12.262 -1.518 1.00 88.50 96 TYR A N 1
ATOM 774 C CA . TYR A 1 96 ? 3.871 12.005 -1.686 1.00 88.50 96 TYR A CA 1
ATOM 775 C C . TYR A 1 96 ? 4.591 11.902 -0.335 1.00 88.50 96 TYR A C 1
ATOM 777 O O . TYR A 1 96 ? 4.450 12.790 0.508 1.00 88.50 96 TYR A O 1
ATOM 785 N N . LEU A 1 97 ? 5.383 10.842 -0.146 1.00 90.06 97 LEU A N 1
ATOM 786 C CA . LEU A 1 97 ? 6.338 10.725 0.964 1.00 90.06 97 LEU A CA 1
ATOM 787 C C . LEU A 1 97 ? 7.798 10.76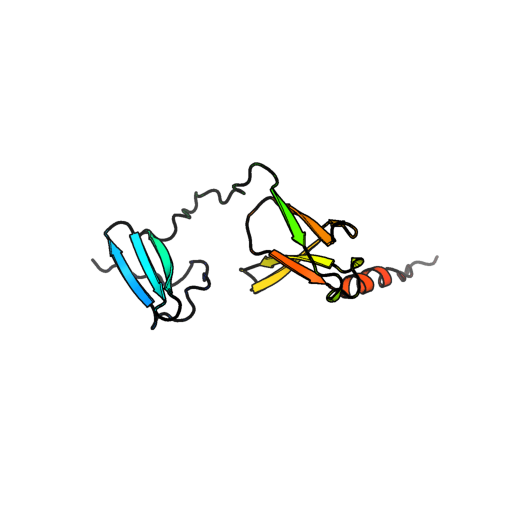1 0.504 1.00 90.06 97 LEU A C 1
ATOM 789 O O . LEU A 1 97 ? 8.663 11.150 1.287 1.00 90.06 97 LEU A O 1
ATOM 793 N N . GLY A 1 98 ? 8.076 10.356 -0.736 1.00 91.75 98 GLY A N 1
ATOM 794 C CA . GLY A 1 98 ? 9.435 10.179 -1.244 1.00 91.75 98 GLY A CA 1
ATOM 795 C C . GLY A 1 98 ? 9.964 8.777 -0.960 1.00 91.75 98 GLY A C 1
ATOM 796 O O . GLY A 1 98 ? 9.227 7.803 -1.081 1.00 91.75 98 GLY A O 1
ATOM 797 N N . GLY A 1 99 ? 11.240 8.666 -0.613 1.00 92.75 99 GLY A N 1
ATOM 798 C CA . GLY A 1 99 ? 11.933 7.392 -0.424 1.00 92.75 99 GLY A CA 1
ATOM 799 C C . GLY A 1 99 ? 13.289 7.397 -1.120 1.00 92.75 99 GLY A C 1
ATOM 800 O O . GLY A 1 99 ? 13.562 8.256 -1.956 1.00 92.75 99 GLY A O 1
ATOM 801 N N . GLU A 1 100 ? 14.138 6.455 -0.737 1.00 96.19 100 GLU A N 1
ATOM 802 C CA . GLU A 1 100 ? 15.450 6.230 -1.335 1.00 96.19 100 GLU A CA 1
ATOM 803 C C . GLU A 1 100 ? 15.349 5.066 -2.320 1.00 96.19 100 GLU A C 1
ATOM 805 O O . GLU A 1 100 ? 14.908 3.979 -1.943 1.00 96.19 100 GLU A O 1
ATOM 810 N N . VAL A 1 101 ? 15.697 5.310 -3.584 1.00 96.25 101 VAL A N 1
ATOM 811 C CA . VAL A 1 101 ? 15.640 4.302 -4.648 1.00 96.25 101 VAL A CA 1
ATOM 812 C C . VAL A 1 101 ? 16.962 3.543 -4.688 1.00 96.25 101 VAL A C 1
ATOM 814 O O . VAL A 1 101 ? 18.006 4.124 -4.977 1.00 96.25 101 VAL A O 1
ATOM 817 N N . ASP A 1 102 ? 16.901 2.237 -4.451 1.00 95.56 102 ASP A N 1
ATOM 818 C CA . ASP A 1 102 ? 17.999 1.308 -4.688 1.00 95.56 102 ASP A CA 1
ATOM 819 C C . ASP A 1 102 ? 17.798 0.650 -6.064 1.00 95.56 102 ASP A C 1
ATOM 821 O O . ASP A 1 102 ? 16.934 -0.213 -6.259 1.00 95.56 102 ASP A O 1
ATOM 825 N N . LYS A 1 103 ? 18.575 1.112 -7.052 1.00 95.31 103 LYS A N 1
ATOM 826 C CA . LYS A 1 103 ? 18.516 0.640 -8.447 1.00 95.31 103 LYS A CA 1
ATOM 827 C C . LYS A 1 103 ? 19.175 -0.726 -8.649 1.00 95.31 103 LYS A C 1
ATOM 829 O O . LYS A 1 103 ? 18.928 -1.364 -9.672 1.00 95.31 103 LYS A O 1
ATOM 834 N N . GLU A 1 104 ? 20.005 -1.174 -7.707 1.00 95.38 104 GLU A N 1
ATOM 835 C CA . GLU A 1 104 ? 20.650 -2.489 -7.754 1.00 95.38 104 GLU A CA 1
ATOM 836 C C . GLU A 1 104 ? 19.713 -3.554 -7.176 1.00 95.38 104 GLU A C 1
ATOM 838 O O . GLU A 1 104 ? 19.462 -4.577 -7.811 1.00 95.38 104 GLU A O 1
ATOM 843 N N . ALA A 1 105 ? 19.117 -3.280 -6.012 1.00 95.50 105 ALA A N 1
ATOM 844 C CA . ALA A 1 105 ? 18.174 -4.183 -5.354 1.00 95.50 105 ALA A CA 1
ATOM 845 C C . ALA A 1 105 ? 16.736 -4.109 -5.909 1.00 95.50 105 ALA A C 1
ATOM 847 O O . ALA A 1 105 ? 15.893 -4.929 -5.525 1.00 95.50 105 ALA A O 1
ATOM 848 N N . LYS A 1 106 ? 16.461 -3.154 -6.811 1.00 96.62 106 LYS A N 1
ATOM 849 C CA . LYS A 1 106 ? 15.144 -2.876 -7.413 1.00 96.62 106 LYS A CA 1
ATOM 850 C C . LYS A 1 106 ? 14.059 -2.649 -6.367 1.00 96.62 106 LYS A C 1
ATOM 852 O O . LYS A 1 106 ? 12.987 -3.260 -6.385 1.00 96.62 106 LYS A O 1
ATOM 857 N N . GLU A 1 107 ? 14.350 -1.758 -5.426 1.00 96.56 107 GLU A N 1
ATOM 858 C CA . GLU A 1 107 ? 13.427 -1.397 -4.356 1.00 96.56 107 GLU A CA 1
ATOM 859 C C . GLU A 1 107 ? 13.517 0.075 -3.961 1.00 96.56 107 GLU A C 1
ATOM 861 O O . GLU A 1 107 ? 14.503 0.758 -4.224 1.00 96.56 107 GLU A O 1
ATOM 866 N N . VAL A 1 108 ? 12.464 0.570 -3.316 1.00 96.19 108 VAL A N 1
ATOM 867 C CA . VAL A 1 108 ? 12.434 1.903 -2.714 1.00 96.19 108 VAL A CA 1
ATOM 868 C C . VAL A 1 108 ? 12.214 1.765 -1.218 1.00 96.19 108 VAL A C 1
ATOM 870 O O . VAL A 1 108 ? 11.300 1.057 -0.782 1.00 96.19 108 VAL A O 1
ATOM 873 N N . ARG A 1 109 ? 13.055 2.439 -0.430 1.00 96.56 109 ARG A N 1
ATOM 874 C CA . ARG A 1 109 ? 13.087 2.348 1.032 1.00 96.56 109 ARG A CA 1
ATOM 875 C C . ARG A 1 109 ? 12.660 3.650 1.691 1.00 96.56 109 ARG A C 1
ATOM 877 O O . ARG A 1 109 ? 13.002 4.741 1.240 1.00 96.56 109 ARG A O 1
ATOM 884 N N . ILE A 1 110 ? 11.926 3.553 2.796 1.00 94.44 110 ILE A N 1
ATOM 885 C CA . ILE A 1 110 ? 11.581 4.714 3.621 1.00 94.44 110 ILE A CA 1
ATOM 886 C C . ILE A 1 110 ? 11.428 4.344 5.094 1.00 94.44 110 ILE A C 1
ATOM 888 O O . ILE A 1 110 ? 10.921 3.283 5.458 1.00 94.44 110 ILE A O 1
ATOM 892 N N . LYS A 1 111 ? 11.836 5.274 5.956 1.00 91.69 111 LYS A N 1
ATOM 893 C CA . LYS A 1 111 ? 11.634 5.214 7.402 1.00 91.69 111 LYS A CA 1
ATOM 894 C C . LYS A 1 111 ? 10.285 5.817 7.781 1.00 91.69 111 LYS A C 1
ATOM 896 O O . LYS A 1 111 ? 10.042 7.009 7.610 1.00 91.69 111 LYS A O 1
ATOM 901 N N . LEU A 1 112 ? 9.412 4.983 8.329 1.00 87.19 112 LEU A N 1
ATOM 902 C CA . LEU A 1 112 ? 8.063 5.322 8.758 1.00 87.19 112 LEU A CA 1
ATOM 903 C C . LEU A 1 112 ? 7.957 5.319 10.277 1.00 87.19 112 LEU A C 1
ATOM 905 O O . LEU A 1 112 ? 8.772 4.751 11.001 1.00 87.19 112 LEU A O 1
ATOM 909 N N . ASN A 1 113 ? 6.923 5.983 10.763 1.00 82.69 113 ASN A N 1
ATOM 910 C CA . ASN A 1 113 ? 6.662 6.196 12.184 1.00 82.69 113 ASN A CA 1
ATOM 911 C C . ASN A 1 113 ? 5.166 6.051 12.521 1.00 82.69 113 ASN A C 1
ATOM 913 O O . ASN A 1 113 ? 4.733 6.385 13.619 1.00 82.69 113 ASN A O 1
ATOM 917 N N . HIS A 1 114 ? 4.367 5.583 11.565 1.00 75.19 114 HIS A N 1
ATOM 918 C CA . HIS A 1 114 ? 2.984 5.150 11.742 1.00 75.19 114 HIS A CA 1
ATOM 919 C C . HIS A 1 114 ? 2.672 4.076 10.689 1.00 75.19 114 HIS A C 1
ATOM 921 O O . HIS A 1 114 ? 3.419 3.943 9.722 1.00 75.19 114 HIS A O 1
ATOM 927 N N . LEU A 1 115 ? 1.602 3.307 10.891 1.00 81.25 115 LEU A N 1
ATOM 928 C CA . LEU A 1 115 ? 1.092 2.356 9.902 1.00 81.25 115 LEU A CA 1
ATOM 929 C C . LEU A 1 115 ? -0.007 3.029 9.072 1.00 81.25 115 LEU A C 1
ATOM 931 O O . LEU A 1 115 ? -0.834 3.758 9.618 1.00 81.25 115 LEU A O 1
ATOM 935 N N . SER A 1 116 ? -0.010 2.782 7.766 1.00 86.50 116 SER A N 1
ATOM 936 C CA . SER A 1 116 ? -0.999 3.279 6.805 1.00 86.50 116 SER A CA 1
ATOM 937 C C . SER A 1 116 ? -1.018 2.370 5.567 1.00 86.50 116 SER A C 1
ATOM 939 O O . SER A 1 116 ? -0.357 1.330 5.543 1.00 86.50 116 SER A O 1
ATOM 941 N N . LYS A 1 117 ? -1.770 2.751 4.532 1.00 88.44 117 LYS A N 1
ATOM 942 C CA . LYS A 1 117 ? -1.665 2.156 3.193 1.00 88.44 117 LYS A CA 1
ATOM 943 C C . LYS A 1 117 ? -0.575 2.890 2.423 1.00 88.44 117 LYS A C 1
ATOM 945 O O . LYS A 1 117 ? -0.624 4.117 2.321 1.00 88.44 117 LYS A O 1
ATOM 950 N N . TYR A 1 118 ? 0.357 2.134 1.859 1.00 90.81 118 TYR A N 1
ATOM 951 C CA . TYR A 1 118 ? 1.467 2.655 1.069 1.00 90.81 118 TYR A CA 1
ATOM 952 C C . TYR A 1 118 ? 1.444 2.061 -0.331 1.00 90.81 118 TYR A C 1
ATOM 954 O O . TYR A 1 118 ? 0.992 0.933 -0.526 1.00 90.81 118 TYR A O 1
ATOM 962 N N . THR A 1 119 ? 1.929 2.823 -1.301 1.00 94.56 119 THR A N 1
ATOM 963 C CA . THR A 1 119 ? 2.105 2.352 -2.673 1.00 94.56 119 THR A CA 1
ATOM 964 C C . THR A 1 119 ? 3.317 3.018 -3.305 1.00 94.56 119 THR A C 1
ATOM 966 O O . THR A 1 119 ? 3.774 4.058 -2.823 1.00 94.56 119 THR A O 1
ATOM 969 N N . LEU A 1 120 ? 3.837 2.400 -4.359 1.00 95.31 120 LEU A N 1
ATOM 970 C CA . LEU A 1 120 ? 4.922 2.930 -5.166 1.00 95.31 120 LEU A CA 1
ATOM 971 C C . LEU A 1 120 ? 4.326 3.525 -6.443 1.00 95.31 120 LEU A C 1
ATOM 973 O O . LEU A 1 120 ? 3.540 2.861 -7.115 1.00 95.31 120 LEU A O 1
ATOM 977 N N . ILE A 1 121 ? 4.676 4.771 -6.753 1.00 93.56 121 ILE A N 1
ATOM 978 C CA . ILE A 1 121 ? 4.207 5.474 -7.952 1.00 93.56 121 ILE A CA 1
ATOM 979 C C . ILE A 1 121 ? 5.418 6.056 -8.672 1.00 93.56 121 ILE A C 1
ATOM 981 O O . ILE A 1 121 ? 6.284 6.663 -8.040 1.00 93.56 121 ILE A O 1
ATOM 985 N N . GLU A 1 122 ? 5.453 5.876 -9.988 1.00 93.19 122 GLU A N 1
ATOM 986 C CA . GLU A 1 122 ? 6.306 6.640 -10.892 1.00 93.19 122 GLU A CA 1
ATOM 987 C C . GLU A 1 122 ? 5.596 7.955 -11.246 1.00 93.19 122 GLU A C 1
ATOM 989 O O . GLU A 1 122 ? 4.510 7.939 -11.825 1.00 93.19 122 GLU A O 1
ATOM 994 N N . ASP A 1 123 ? 6.172 9.092 -10.849 1.00 86.75 123 ASP A N 1
ATOM 995 C CA . ASP A 1 123 ? 5.561 10.412 -11.033 1.00 86.75 123 ASP A CA 1
ATOM 996 C C . ASP A 1 123 ? 6.476 11.351 -11.830 1.00 86.75 123 ASP A C 1
ATOM 998 O O . ASP A 1 123 ? 7.371 12.006 -11.292 1.00 86.75 123 ASP A O 1
ATOM 1002 N N . GLU A 1 124 ? 6.204 11.450 -13.132 1.00 77.81 124 GLU A N 1
ATOM 1003 C CA . GLU A 1 124 ? 6.900 12.324 -14.088 1.00 77.81 124 GLU A CA 1
ATOM 1004 C C . GLU A 1 124 ? 6.733 13.829 -13.789 1.00 77.81 124 GLU A C 1
ATOM 1006 O O . GLU A 1 124 ? 7.380 14.677 -14.409 1.00 77.81 124 GLU A O 1
ATOM 1011 N N . SER A 1 125 ? 5.854 14.216 -12.854 1.00 69.44 125 SER A N 1
ATOM 1012 C CA . SER A 1 125 ? 5.685 15.626 -12.484 1.00 69.44 125 SER A CA 1
ATOM 1013 C C . SER A 1 125 ? 6.831 16.172 -11.625 1.00 69.44 125 SER A C 1
ATOM 1015 O O . SER A 1 125 ? 6.983 17.396 -11.544 1.00 69.44 125 SER A O 1
ATOM 1017 N N . LYS A 1 126 ? 7.683 15.303 -11.056 1.00 57.91 126 LYS A N 1
ATOM 1018 C CA . LYS A 1 126 ? 8.892 15.706 -10.315 1.00 57.91 126 LYS A CA 1
ATOM 1019 C C . LYS A 1 126 ? 9.842 16.552 -11.162 1.00 57.91 126 LYS A C 1
ATOM 1021 O O . LYS A 1 126 ? 10.330 17.578 -10.687 1.00 57.91 126 LYS A O 1
ATOM 1026 N N . ASP A 1 127 ? 10.019 16.193 -12.431 1.00 51.44 127 ASP A N 1
ATOM 1027 C CA . ASP A 1 127 ? 10.916 16.902 -13.348 1.00 51.44 127 ASP A CA 1
ATOM 1028 C C . ASP A 1 127 ? 10.415 18.315 -13.687 1.00 51.44 127 ASP A C 1
ATOM 1030 O O . ASP A 1 127 ? 11.202 19.204 -14.010 1.00 51.44 127 ASP A O 1
ATOM 1034 N N . LYS A 1 128 ? 9.108 18.583 -13.553 1.00 47.62 128 LYS A N 1
ATOM 1035 C CA . LYS A 1 128 ? 8.516 19.892 -13.883 1.00 47.62 128 LYS A CA 1
ATOM 1036 C C . LYS A 1 128 ? 8.760 20.966 -12.821 1.00 47.62 128 LYS A C 1
ATOM 1038 O O . LYS A 1 128 ? 8.713 22.149 -13.153 1.00 47.62 128 LYS A O 1
ATOM 1043 N N . PHE A 1 129 ? 9.046 20.592 -11.573 1.00 43.69 129 PHE A N 1
ATOM 1044 C CA . PHE A 1 129 ? 9.256 21.560 -10.486 1.00 43.69 129 PHE A CA 1
ATOM 1045 C C . PHE A 1 129 ? 10.654 22.195 -10.483 1.00 43.69 129 PHE A C 1
ATOM 1047 O O . PHE A 1 129 ? 10.816 23.299 -9.967 1.00 43.69 129 PHE A O 1
ATOM 1054 N N . ILE A 1 130 ? 11.656 21.557 -11.096 1.00 42.28 130 ILE A N 1
ATOM 1055 C CA . ILE A 1 130 ? 13.029 22.091 -11.136 1.00 42.28 130 ILE A CA 1
ATOM 1056 C C . ILE A 1 130 ? 13.158 23.234 -12.163 1.00 42.28 130 ILE A C 1
ATOM 1058 O O . ILE A 1 130 ? 13.963 24.147 -11.981 1.00 42.28 130 ILE A O 1
ATOM 1062 N N . PHE A 1 131 ? 12.306 23.272 -13.192 1.00 41.97 131 PHE A N 1
ATOM 1063 C CA . PHE A 1 131 ? 12.370 24.298 -14.241 1.00 41.97 131 PHE A CA 1
ATOM 1064 C C . PHE A 1 131 ? 11.645 25.619 -13.917 1.00 41.97 131 PHE A C 1
ATOM 1066 O O . PHE A 1 131 ? 11.760 26.563 -14.696 1.00 41.97 131 PHE A O 1
ATOM 1073 N N . SER A 1 132 ? 10.937 25.753 -12.783 1.00 38.59 132 SER A N 1
ATOM 1074 C CA . SER A 1 132 ? 10.173 26.980 -12.475 1.00 38.59 132 SER A CA 1
ATOM 1075 C C . SER A 1 132 ? 10.904 28.023 -11.613 1.00 38.59 132 SER A C 1
ATOM 1077 O O . SER A 1 132 ? 10.289 29.019 -11.238 1.00 38.59 132 SER A O 1
ATOM 1079 N N . LEU A 1 133 ? 12.193 27.841 -11.288 1.00 39.84 133 LEU A N 1
ATOM 1080 C CA . LEU A 1 133 ? 12.978 28.810 -10.493 1.00 39.84 133 LEU A CA 1
ATOM 1081 C C . LEU A 1 133 ? 13.900 29.725 -11.325 1.00 39.84 133 LEU A C 1
ATOM 1083 O O . LEU A 1 133 ? 14.770 30.398 -10.777 1.00 39.84 133 LEU A O 1
ATOM 1087 N N . GLY A 1 134 ? 13.696 29.806 -12.641 1.00 41.81 134 GLY A N 1
ATOM 1088 C CA . GLY A 1 134 ? 14.427 30.715 -13.526 1.00 41.81 134 GLY A CA 1
ATOM 1089 C C . GLY A 1 134 ? 13.606 31.937 -13.935 1.00 41.81 134 GLY A C 1
ATOM 1090 O O . GLY A 1 134 ? 13.154 31.997 -15.073 1.00 41.81 134 GLY A O 1
ATOM 1091 N N . GLY A 1 135 ? 13.413 32.916 -13.043 1.00 39.66 135 GLY A N 1
ATOM 1092 C CA . GLY A 1 135 ? 12.872 34.217 -13.461 1.00 39.66 135 GLY A CA 1
ATOM 1093 C C . GLY A 1 135 ? 12.191 35.057 -12.385 1.00 39.66 135 GLY A C 1
ATOM 1094 O O . GLY A 1 135 ? 10.999 35.323 -12.488 1.00 39.66 135 GLY A O 1
ATOM 1095 N N . ILE A 1 136 ? 12.941 35.551 -11.398 1.00 40.06 136 ILE A N 1
ATOM 1096 C CA . ILE A 1 136 ? 12.559 36.791 -10.706 1.00 40.06 136 ILE A CA 1
ATOM 1097 C C . ILE A 1 136 ? 13.447 37.896 -11.283 1.00 40.06 136 ILE A C 1
ATOM 1099 O O . ILE A 1 136 ? 14.612 38.021 -10.914 1.00 40.06 136 ILE A O 1
ATOM 1103 N N . GLN A 1 137 ? 12.912 38.684 -12.219 1.00 38.34 137 GLN A N 1
ATOM 1104 C CA . GLN A 1 137 ? 13.444 40.026 -12.461 1.00 38.34 137 GLN A CA 1
ATOM 1105 C C . GLN A 1 137 ? 13.086 40.882 -11.241 1.00 38.34 137 GLN A C 1
ATOM 1107 O O . GLN A 1 137 ? 11.909 41.065 -10.934 1.00 38.34 137 GLN A O 1
ATOM 1112 N N . SER A 1 138 ? 14.099 41.390 -10.537 1.00 38.97 138 SER A N 1
ATOM 1113 C CA . SER A 1 138 ? 13.922 42.427 -9.516 1.00 38.97 138 SER A CA 1
ATOM 1114 C C . SER A 1 138 ? 13.259 43.668 -10.133 1.00 38.97 138 SER A C 1
ATOM 1116 O O . SER A 1 138 ? 13.782 44.178 -11.123 1.00 38.97 138 SER A O 1
ATOM 1118 N N . PRO A 1 139 ? 12.175 44.219 -9.553 1.00 41.72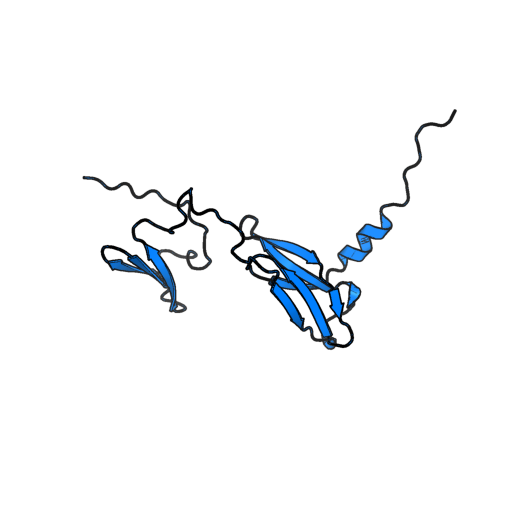 139 PRO A N 1
ATOM 1119 C CA . PRO A 1 139 ? 11.550 45.448 -10.045 1.00 41.72 139 PRO A CA 1
ATOM 1120 C C . PRO A 1 139 ? 12.231 46.739 -9.554 1.00 41.72 139 PRO A C 1
ATOM 1122 O O . PRO A 1 139 ? 11.665 47.815 -9.710 1.00 41.72 139 PRO A O 1
ATOM 1125 N N . PHE A 1 140 ? 13.433 46.674 -8.977 1.00 37.97 140 PHE A N 1
ATOM 1126 C CA . PHE A 1 140 ? 14.149 47.865 -8.515 1.00 37.97 140 PHE A CA 1
ATOM 1127 C C . PHE A 1 140 ? 15.477 48.014 -9.253 1.00 37.97 140 PHE A C 1
ATOM 1129 O O . PHE A 1 140 ? 16.459 47.338 -8.948 1.00 37.97 140 PHE A O 1
ATOM 1136 N N . GLY A 1 141 ? 15.467 48.897 -10.251 1.00 44.88 141 GLY A N 1
ATOM 1137 C CA . GLY A 1 141 ? 16.648 49.536 -10.813 1.00 44.88 141 GLY A CA 1
ATOM 1138 C C . GLY A 1 141 ? 16.643 51.016 -10.429 1.00 44.88 141 GLY A C 1
ATOM 1139 O O . GLY A 1 141 ? 15.624 51.675 -10.630 1.00 44.88 141 GLY A O 1
ATOM 1140 N N . PHE A 1 142 ? 17.807 51.474 -9.953 1.00 41.62 142 PHE A N 1
ATOM 1141 C CA . PHE A 1 142 ? 18.188 52.826 -9.506 1.00 41.62 142 PHE A CA 1
ATOM 1142 C C . PHE A 1 142 ? 17.673 53.286 -8.138 1.00 41.62 142 PHE A C 1
ATOM 1144 O O . PHE A 1 142 ? 16.446 53.328 -7.914 1.00 41.62 142 PHE A O 1
#

Radius of gyration: 23.02 Å; chains: 1; bounding box: 56×65×46 Å

Sequence (142 aa):
MVSAIIPGVGPKSYAYMNEENIIKGCNGFIEYLVDKNDGRFIIRTVEGIPQKDQDDNKKKLNSSIELALKYDEATVQNEDNLAIYYYNEQFNKWQYLGGEVDKEAKEVRIKLNHLSKYTLIEDESKDKFIFSLGGIQSPFGF

Foldseek 3Di:
DDDDDDDDDDQPDVLNPDPVQWDWDDDQFKIKIAGPPPRDMDIDTPVGHPVDVPPVPPLPQPDWDKDKDADDPVPAPDQVQKFKWFQDSVVRDTDTDGFDGDPVRRITMDTDRHDGDMDIDRHPCVVVVVPPPPDDDDPDDD